Protein AF-A0A2J8V7M2-F1 (afdb_monomer_lite)

Sequence (145 aa):
MSSRKSKNNSLIHTECLSQVQRILRERFCHQSPHSNLFGVQVQYKHLSELLKRTALHGESNSVLIIGPRGSGKTMLINHALKELMEIEEVSENVLQVHLNGLLQINDKIALKEITRQLNLENVVGDKVFGSFAENLSFLLEALKK

Secondary structure (DSSP, 8-state):
--HHHHHHHHHHHHHHHHHHHHHHHHHHHS--TTS---S-HHHHHHHHHHHHHHHHH-----------TTSSHHHHHHHHHHHHHTSHHHHHH-------TTT--SHHHHHHHHHHHTT-HHHHTT---SSHHHHHHHHHHHT--

Organism: Pongo abelii (NCBI:txid9601)

pLDDT: mean 87.22, std 12.13, range [47.19, 97.94]

InterPro domains:
  IPR016527 Origin recognition complex subunit 4 [PTHR12087] (10-144)
  IPR027417 P-loop containing nucleoside triphosphate hydrolase [G3DSA:3.40.50.300] (18-145)
  IPR027417 P-loop containing nucleoside triphosphate hydrolase [SSF52540] (32-143)

Structure (mmCIF, N/CA/C/O backbone):
data_AF-A0A2J8V7M2-F1
#
_entry.id   AF-A0A2J8V7M2-F1
#
loop_
_atom_site.group_PDB
_atom_site.id
_atom_site.type_symbol
_atom_site.label_atom_id
_atom_site.label_alt_id
_atom_site.label_comp_id
_atom_site.label_asym_id
_atom_site.label_entity_id
_atom_site.label_seq_id
_atom_site.pdbx_PDB_ins_code
_atom_site.Cartn_x
_atom_site.Cartn_y
_atom_site.Cartn_z
_atom_site.occupancy
_atom_site.B_iso_or_equiv
_atom_site.auth_seq_id
_atom_site.auth_comp_id
_atom_site.auth_asym_id
_atom_site.auth_atom_id
_atom_site.pdbx_PDB_model_num
ATOM 1 N N . MET A 1 1 ? -46.948 -16.282 34.829 1.00 47.19 1 MET A N 1
ATOM 2 C CA . MET A 1 1 ? -46.579 -15.890 33.443 1.00 47.19 1 MET A CA 1
ATOM 3 C C . MET A 1 1 ? -45.350 -14.956 33.350 1.00 47.19 1 MET A C 1
ATOM 5 O O . MET A 1 1 ? -45.091 -14.419 32.281 1.00 47.19 1 MET A O 1
ATOM 9 N N . SER A 1 2 ? -44.541 -14.796 34.412 1.00 57.19 2 SER A N 1
ATOM 10 C CA . SER A 1 2 ? -43.421 -13.826 34.461 1.00 57.19 2 SER A CA 1
ATOM 11 C C . SER A 1 2 ? -42.070 -14.369 33.936 1.00 57.19 2 SER A C 1
ATOM 13 O O . SER A 1 2 ? -41.273 -13.641 33.350 1.00 57.19 2 SER A O 1
ATOM 15 N N . SER A 1 3 ? -41.831 -15.682 34.032 1.00 52.72 3 SER A N 1
ATOM 16 C CA . SER A 1 3 ? -40.534 -16.307 33.709 1.00 52.72 3 SER A CA 1
ATOM 17 C C . SER A 1 3 ? -40.178 -16.362 32.214 1.00 52.72 3 SER A C 1
ATOM 19 O O . SER A 1 3 ? -39.000 -16.452 31.873 1.00 52.72 3 SER A O 1
ATOM 21 N N . ARG A 1 4 ? -41.161 -16.269 31.303 1.00 52.41 4 ARG A N 1
ATOM 22 C CA . ARG A 1 4 ? -40.905 -16.244 29.846 1.00 52.41 4 ARG A CA 1
ATOM 23 C C . ARG A 1 4 ? -40.344 -14.903 29.355 1.00 52.41 4 ARG A C 1
ATOM 25 O O . ARG A 1 4 ? -39.507 -14.905 28.461 1.00 52.41 4 ARG A O 1
ATOM 32 N N . LYS A 1 5 ? -40.734 -13.771 29.961 1.00 52.12 5 LYS A N 1
ATOM 33 C CA . LYS A 1 5 ? -40.191 -12.442 29.604 1.00 52.12 5 LYS A CA 1
ATOM 34 C C . LYS A 1 5 ? -38.733 -12.270 30.049 1.00 52.12 5 LYS A C 1
ATOM 36 O O . LYS A 1 5 ? -37.938 -11.702 29.312 1.00 52.12 5 LYS A O 1
ATOM 41 N N . SER A 1 6 ? -38.369 -12.818 31.211 1.00 54.94 6 SER A N 1
ATOM 42 C CA . SER A 1 6 ? -36.989 -12.789 31.720 1.00 54.94 6 SER A CA 1
ATOM 43 C C . SER A 1 6 ? -36.013 -13.567 30.822 1.00 54.94 6 SER A C 1
ATOM 45 O O . SER A 1 6 ? -34.953 -13.040 30.496 1.00 54.94 6 SER A O 1
ATOM 47 N N . LYS A 1 7 ? -36.398 -14.762 30.341 1.00 57.28 7 LYS A N 1
ATOM 48 C CA . LYS A 1 7 ? -35.567 -15.558 29.416 1.00 57.28 7 LYS A CA 1
ATOM 49 C C . LYS A 1 7 ? -35.347 -14.877 28.059 1.00 57.28 7 LYS A C 1
ATOM 51 O O . LYS A 1 7 ? -34.231 -14.906 27.545 1.00 57.28 7 LYS A O 1
ATOM 56 N N . ASN A 1 8 ? -36.369 -14.223 27.502 1.00 59.34 8 ASN A N 1
ATOM 57 C CA . ASN A 1 8 ? -36.215 -13.476 26.248 1.00 59.34 8 ASN A CA 1
ATOM 58 C C . ASN A 1 8 ? -35.284 -12.265 26.402 1.00 59.34 8 ASN A C 1
ATOM 60 O O . ASN A 1 8 ? -34.436 -12.051 25.544 1.00 59.34 8 ASN A O 1
ATOM 64 N N . ASN A 1 9 ? -35.366 -11.522 27.511 1.00 61.06 9 ASN A N 1
ATOM 65 C CA . ASN A 1 9 ? -34.436 -10.416 27.759 1.00 61.06 9 ASN A CA 1
ATOM 66 C C . ASN A 1 9 ? -32.988 -10.892 27.941 1.00 61.06 9 ASN A C 1
ATOM 68 O O . ASN A 1 9 ? -32.074 -10.223 27.465 1.00 61.06 9 ASN A O 1
ATOM 72 N N . SER A 1 10 ? -32.759 -12.049 28.576 1.00 64.12 10 SER A N 1
ATOM 73 C CA . SER A 1 10 ? -31.404 -12.608 28.681 1.00 64.12 10 SER A CA 1
ATOM 74 C C . SER A 1 10 ? -30.828 -13.031 27.326 1.00 64.12 10 SER A C 1
ATOM 76 O O . SER A 1 10 ? -29.648 -12.803 27.089 1.00 64.12 10 SER A O 1
ATOM 78 N N . LEU A 1 11 ? -31.655 -13.578 26.425 1.00 67.44 11 LEU A N 1
ATOM 79 C CA . LEU A 1 11 ? -31.246 -13.969 25.068 1.00 67.44 11 LEU A CA 1
ATOM 80 C C . LEU A 1 11 ? -30.849 -12.749 24.216 1.00 67.44 11 LEU A C 1
ATOM 82 O O . LEU A 1 11 ? -29.784 -12.744 23.599 1.00 67.44 11 LEU A O 1
ATOM 86 N N . ILE A 1 12 ? -31.646 -11.678 24.264 1.00 70.50 12 ILE A N 1
ATOM 87 C CA . ILE A 1 12 ? -31.350 -10.414 23.564 1.00 70.50 12 ILE A CA 1
ATOM 88 C C . ILE A 1 12 ? -30.057 -9.780 24.106 1.00 70.50 12 ILE A C 1
ATOM 90 O O . ILE A 1 12 ? -29.228 -9.276 23.349 1.00 70.50 12 ILE A O 1
ATOM 94 N N . HIS A 1 13 ? -29.843 -9.842 25.423 1.00 75.19 13 HIS A N 1
ATOM 95 C CA . HIS A 1 13 ? -28.630 -9.318 26.049 1.00 75.19 13 HIS A CA 1
ATOM 96 C C . HIS A 1 13 ? -27.376 -10.109 25.641 1.00 75.19 13 HIS A C 1
ATOM 98 O O . HIS A 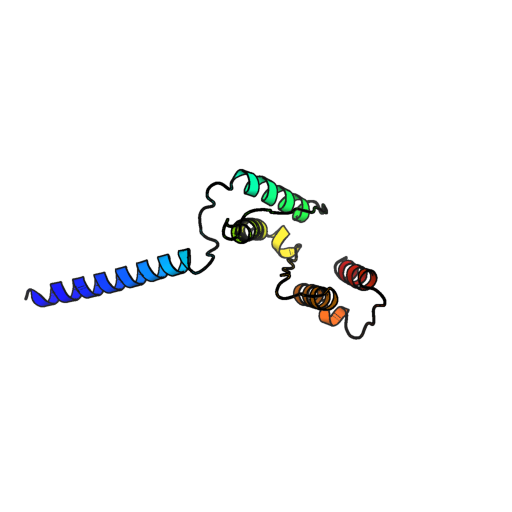1 13 ? -26.326 -9.515 25.397 1.00 75.19 13 HIS A O 1
ATOM 104 N N . THR A 1 14 ? -27.470 -11.439 25.525 1.00 78.06 14 THR A N 1
ATOM 105 C CA . THR A 1 14 ? -26.345 -12.267 25.061 1.00 78.06 14 THR A CA 1
ATOM 106 C C . THR A 1 14 ? -25.984 -12.001 23.601 1.00 78.06 14 THR A C 1
ATOM 108 O O . THR A 1 14 ? -24.800 -11.934 23.273 1.00 78.06 14 THR A O 1
ATOM 111 N N . GLU A 1 15 ? -26.977 -11.772 22.741 1.00 86.19 15 GLU A N 1
ATOM 112 C CA . GLU A 1 15 ? -26.752 -11.445 21.331 1.00 86.19 15 GLU A CA 1
ATOM 113 C C . GLU A 1 15 ? -26.090 -10.067 21.178 1.00 86.19 15 GLU A C 1
ATOM 115 O O . GLU A 1 15 ? -25.066 -9.941 20.505 1.00 86.19 15 GLU A O 1
ATOM 120 N N . CYS A 1 16 ? -26.575 -9.057 21.907 1.00 90.81 16 CYS A N 1
ATOM 121 C CA . CYS A 1 16 ? -25.965 -7.726 21.944 1.00 90.81 16 CYS A CA 1
ATOM 122 C C . CYS A 1 16 ? -24.498 -7.769 22.406 1.00 90.81 16 CYS A C 1
ATOM 124 O O . CYS A 1 16 ? -23.621 -7.197 21.757 1.00 90.81 16 CYS A O 1
ATOM 126 N N . LEU A 1 17 ? -24.201 -8.506 23.483 1.00 93.31 17 LEU A N 1
ATOM 127 C CA . LEU A 1 17 ? -22.828 -8.683 23.962 1.00 93.31 17 LEU A CA 1
ATOM 128 C C . LEU A 1 17 ? -21.936 -9.345 22.910 1.00 93.31 17 LEU A C 1
ATOM 130 O O . LEU A 1 17 ? -20.812 -8.890 22.694 1.00 93.31 17 LEU A O 1
ATOM 134 N N . SER A 1 18 ? -22.430 -10.389 22.239 1.00 93.31 18 SER A N 1
ATOM 135 C CA . SER A 1 18 ? -21.676 -11.067 21.182 1.00 93.31 18 SER A CA 1
ATOM 136 C C . SER A 1 18 ? -21.368 -10.126 20.011 1.00 93.31 18 SER A C 1
ATOM 138 O O . SER A 1 18 ? -20.240 -10.096 19.515 1.00 93.31 18 SER A O 1
ATOM 140 N N . GLN A 1 19 ? -22.324 -9.270 19.644 1.00 93.81 19 GLN A N 1
ATOM 141 C CA . GLN A 1 19 ? -22.174 -8.294 18.573 1.00 93.81 19 GLN A CA 1
ATOM 142 C C . GLN A 1 19 ? -21.187 -7.177 18.947 1.00 93.81 19 GLN A C 1
ATOM 144 O O . GLN A 1 19 ? -20.331 -6.817 18.138 1.00 93.81 19 GLN A O 1
ATOM 149 N N . VAL A 1 20 ? -21.233 -6.669 20.182 1.00 94.19 20 VAL A N 1
ATOM 150 C CA . VAL A 1 20 ? -20.248 -5.695 20.686 1.00 94.19 20 VAL A CA 1
ATOM 151 C C . VAL A 1 20 ? -18.849 -6.307 20.712 1.00 94.19 20 VAL A C 1
ATOM 153 O O . VAL A 1 20 ? -17.897 -5.691 20.233 1.00 94.19 20 VAL A O 1
ATOM 156 N N . GLN A 1 21 ? -18.711 -7.533 21.223 1.00 93.19 21 GLN A N 1
ATOM 157 C CA . GLN A 1 21 ? -17.429 -8.235 21.244 1.00 93.19 21 GLN A CA 1
ATOM 158 C C . GLN A 1 21 ? -16.868 -8.428 19.837 1.00 93.19 21 GLN A C 1
ATOM 160 O O . GLN A 1 21 ? -15.671 -8.228 19.640 1.00 93.19 21 GLN A O 1
ATOM 165 N N . ARG A 1 22 ? -17.715 -8.770 18.860 1.00 91.94 22 ARG A N 1
ATOM 166 C CA . ARG A 1 22 ? -17.314 -8.886 17.456 1.00 91.94 22 ARG A CA 1
ATOM 167 C C . ARG A 1 22 ? -16.750 -7.567 16.932 1.00 91.94 22 ARG A C 1
ATOM 169 O O . ARG A 1 22 ? -15.605 -7.544 16.493 1.00 91.94 22 ARG A O 1
ATOM 176 N N . ILE A 1 23 ? -17.493 -6.466 17.072 1.00 90.50 23 ILE A N 1
ATOM 177 C CA . ILE A 1 23 ? -17.070 -5.136 16.598 1.00 90.50 23 ILE A CA 1
ATOM 178 C C . ILE A 1 23 ? -15.755 -4.699 17.261 1.00 90.50 23 ILE A C 1
ATOM 180 O O . ILE A 1 23 ? -14.855 -4.189 16.596 1.00 90.50 23 ILE A O 1
ATOM 184 N N . LEU A 1 24 ? -15.616 -4.896 18.575 1.00 90.38 24 LEU A N 1
ATOM 185 C CA . LEU A 1 24 ? -14.405 -4.501 19.299 1.00 90.38 24 LEU A CA 1
ATOM 186 C C . LEU A 1 24 ? -13.196 -5.366 18.923 1.00 90.38 24 LEU A C 1
ATOM 188 O O . LEU A 1 24 ? -12.099 -4.835 18.773 1.00 90.38 24 LEU A O 1
ATOM 192 N N . ARG A 1 25 ? -13.374 -6.677 18.718 1.00 91.06 25 ARG A N 1
ATOM 193 C CA . ARG A 1 25 ? -12.301 -7.569 18.241 1.00 91.06 25 ARG A CA 1
ATOM 194 C C . ARG A 1 25 ? -11.891 -7.247 16.807 1.00 91.06 25 ARG A C 1
ATOM 196 O O . ARG A 1 25 ? -10.703 -7.269 16.494 1.00 91.06 25 ARG A O 1
ATOM 203 N N . GLU A 1 26 ? -12.845 -6.913 15.946 1.00 88.44 26 GLU A N 1
ATOM 204 C CA . GLU A 1 26 ? -12.561 -6.420 14.596 1.00 88.44 26 GLU A CA 1
ATOM 205 C C . GLU A 1 26 ? -11.770 -5.108 14.646 1.00 88.44 26 GLU A C 1
ATOM 207 O O . GLU A 1 26 ? -10.800 -4.963 13.915 1.00 88.44 26 GLU A O 1
ATOM 212 N N . ARG A 1 27 ? -12.102 -4.186 15.556 1.00 86.81 27 ARG A N 1
ATOM 213 C CA . ARG A 1 27 ? -11.398 -2.900 15.682 1.00 86.81 27 ARG A CA 1
ATOM 214 C C . ARG A 1 27 ? -10.007 -3.009 16.316 1.00 86.81 27 ARG A C 1
ATOM 216 O O . ARG A 1 27 ? -9.109 -2.270 15.929 1.00 86.81 27 ARG A O 1
ATOM 223 N N . PHE A 1 28 ? -9.841 -3.853 17.33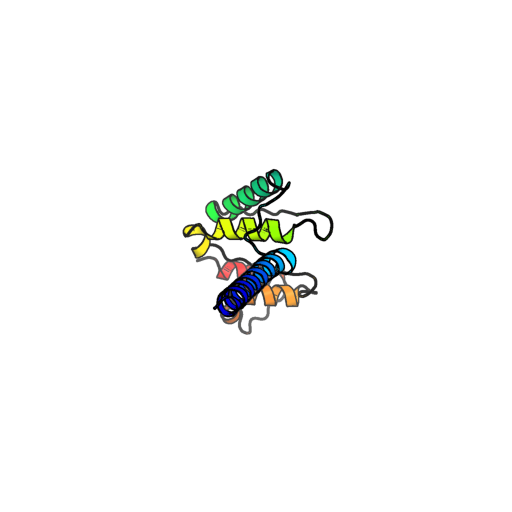5 1.00 86.31 28 PHE A N 1
ATOM 224 C CA . PHE A 1 28 ? -8.601 -3.919 18.119 1.00 86.31 28 PHE A CA 1
ATOM 225 C C . PHE A 1 28 ? -7.613 -4.966 17.613 1.00 86.31 28 PHE A C 1
ATOM 227 O O . PHE A 1 28 ? -6.407 -4.739 17.670 1.00 86.31 28 PHE A O 1
ATOM 234 N N . CYS A 1 29 ? -8.103 -6.121 17.158 1.00 86.06 29 CYS A N 1
ATOM 235 C CA . CYS A 1 29 ? -7.241 -7.232 16.751 1.00 86.06 29 CYS A CA 1
ATOM 236 C C . CYS A 1 29 ? -6.956 -7.216 15.251 1.00 86.06 29 CYS A C 1
ATOM 238 O O . CYS A 1 29 ? -5.879 -7.632 14.830 1.00 86.06 29 CYS A O 1
ATOM 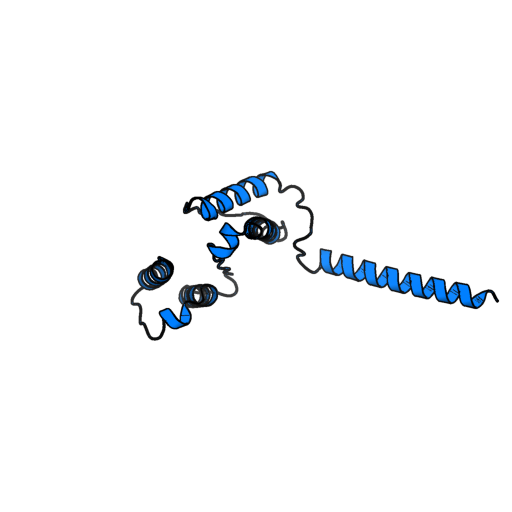240 N N . HIS A 1 30 ? -7.905 -6.731 14.452 1.00 76.31 30 HIS A N 1
ATOM 241 C CA . HIS A 1 30 ? -7.717 -6.576 13.019 1.00 76.31 30 HIS A CA 1
ATOM 242 C C . HIS A 1 30 ? -7.401 -5.107 12.754 1.00 76.31 30 HIS A C 1
ATOM 244 O O . HIS A 1 30 ? -7.984 -4.211 13.359 1.00 76.31 30 HIS A O 1
ATOM 250 N N . GLN A 1 31 ? -6.437 -4.840 11.875 1.00 69.94 31 GLN A N 1
ATOM 251 C CA . GLN A 1 31 ? -6.118 -3.479 11.446 1.00 69.94 31 GLN A CA 1
ATOM 252 C C . GLN A 1 31 ? -7.247 -2.986 10.532 1.00 69.94 31 GLN A C 1
ATOM 254 O O . GLN A 1 31 ? -7.101 -2.947 9.314 1.00 69.94 31 GLN A O 1
ATOM 259 N N . SER A 1 32 ? -8.417 -2.701 11.112 1.00 67.12 32 SER A N 1
ATOM 260 C CA . SER A 1 32 ? -9.607 -2.349 10.351 1.00 67.12 32 SER A CA 1
ATOM 261 C C . SER A 1 32 ? -9.381 -0.999 9.659 1.00 67.12 32 SER A C 1
ATOM 263 O O . SER A 1 32 ? -9.104 -0.016 10.352 1.00 67.12 32 SER A O 1
ATOM 265 N N . PRO A 1 33 ? -9.546 -0.899 8.331 1.00 60.19 33 PRO A N 1
ATOM 266 C CA . PRO A 1 33 ? -9.319 0.347 7.597 1.00 60.19 33 PRO A CA 1
ATOM 267 C C . PRO A 1 33 ? -10.361 1.437 7.903 1.00 60.19 33 PRO A C 1
ATOM 269 O O . PRO A 1 33 ? -10.209 2.567 7.462 1.00 60.19 33 PRO A O 1
ATOM 272 N N . HIS A 1 34 ? -11.413 1.114 8.663 1.00 61.97 34 HIS A N 1
ATOM 273 C CA . HIS A 1 34 ? -12.514 2.017 9.013 1.00 61.97 34 HIS A CA 1
ATOM 274 C C . HIS A 1 34 ? -12.289 2.817 10.307 1.00 61.97 34 HIS A C 1
ATOM 276 O O . HIS A 1 34 ? -13.233 3.397 10.842 1.00 61.97 34 HIS A O 1
ATOM 282 N N . SER A 1 35 ? -11.077 2.824 10.868 1.00 67.75 35 SER A N 1
ATOM 283 C CA . SER A 1 35 ? -10.800 3.614 12.070 1.00 67.75 35 SER A CA 1
ATOM 284 C C . SER A 1 35 ? -10.461 5.061 11.720 1.00 67.75 35 SER A C 1
ATOM 286 O O . SER A 1 35 ? -9.640 5.308 10.841 1.00 67.75 35 SER A O 1
ATOM 288 N N . ASN A 1 36 ? -11.022 6.004 12.475 1.00 80.69 36 ASN A N 1
ATOM 289 C CA . ASN A 1 36 ? -10.630 7.409 12.418 1.00 80.69 36 ASN A CA 1
ATOM 290 C C . ASN A 1 36 ? -9.111 7.565 12.606 1.00 80.69 36 ASN A C 1
ATOM 292 O O . ASN A 1 36 ? -8.513 6.947 13.490 1.00 80.69 36 ASN A O 1
ATOM 296 N N . LEU A 1 37 ? -8.501 8.423 11.792 1.00 86.75 37 LEU A N 1
ATOM 297 C CA . LEU A 1 37 ? -7.103 8.814 11.932 1.00 86.75 37 LEU A CA 1
ATOM 298 C C . LEU A 1 37 ? -6.965 9.826 13.076 1.00 86.75 37 LEU A C 1
ATOM 300 O O . LEU A 1 37 ? -7.474 10.943 12.999 1.00 86.75 37 LEU A O 1
ATOM 304 N N . PHE A 1 38 ? -6.257 9.469 14.143 1.00 88.75 38 PHE A N 1
ATOM 305 C CA . PHE A 1 38 ? -6.041 10.366 15.281 1.00 88.75 38 PHE A CA 1
ATOM 306 C C . PHE A 1 38 ? -4.619 10.925 15.260 1.00 88.75 38 PHE A C 1
ATOM 308 O O . PHE A 1 38 ? -3.654 10.171 15.193 1.00 88.75 38 PHE A O 1
ATOM 315 N N . GLY A 1 39 ? -4.482 12.254 15.308 1.00 91.25 39 GLY A N 1
ATOM 316 C CA . GLY A 1 39 ? -3.180 12.923 15.443 1.00 91.25 39 GLY A CA 1
ATOM 317 C C . GLY A 1 39 ? -2.249 12.854 14.222 1.00 91.25 39 GLY A C 1
ATOM 318 O O . GLY A 1 39 ? -1.124 13.332 14.311 1.00 91.25 39 GLY A O 1
ATOM 319 N N . VAL A 1 40 ? -2.701 12.298 13.090 1.00 94.56 40 VA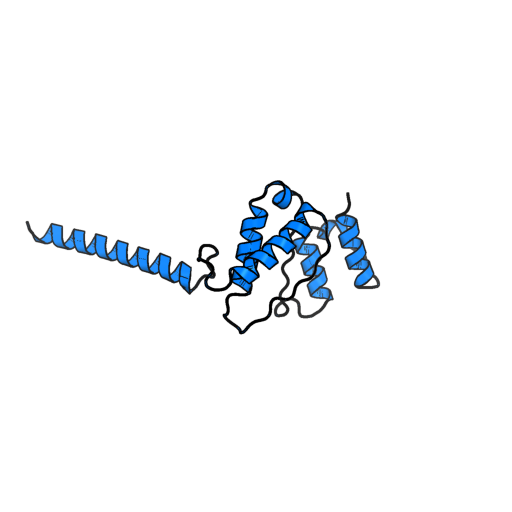L A N 1
ATOM 320 C CA . VAL A 1 40 ? -1.885 12.111 11.868 1.00 94.56 40 VAL A CA 1
ATOM 321 C C . VAL A 1 40 ? -2.416 12.871 10.645 1.00 94.56 40 VAL A C 1
ATOM 323 O O . VAL A 1 40 ? -2.108 12.536 9.505 1.00 94.56 40 VAL A O 1
ATOM 326 N N . GLN A 1 41 ? -3.239 13.897 10.870 1.00 94.88 41 GLN A N 1
ATOM 327 C CA . GLN A 1 41 ? -3.965 14.614 9.812 1.00 94.88 41 GLN A CA 1
ATOM 328 C C . GLN A 1 41 ? -3.035 15.345 8.830 1.00 94.88 41 GLN A C 1
ATOM 330 O O . GLN A 1 41 ? -3.250 15.316 7.621 1.00 94.88 41 GLN A O 1
ATOM 335 N N . VAL A 1 42 ? -1.962 15.960 9.333 1.00 96.69 42 VAL A N 1
ATOM 336 C CA . VAL A 1 42 ? -0.980 16.667 8.492 1.00 96.69 42 VAL A CA 1
ATOM 337 C C . VAL A 1 42 ? -0.198 15.676 7.625 1.00 96.69 42 VAL A C 1
ATOM 339 O O . VAL A 1 42 ? -0.046 15.876 6.424 1.00 96.69 42 VAL A O 1
ATOM 342 N N . GLN A 1 43 ? 0.248 14.569 8.220 1.00 96.81 43 GLN A N 1
ATOM 343 C CA . GLN A 1 43 ? 0.985 13.505 7.539 1.00 96.81 43 GLN A CA 1
ATOM 344 C C . GLN A 1 43 ? 0.113 12.834 6.477 1.00 96.81 43 GLN A C 1
ATOM 346 O O . GLN A 1 43 ? 0.590 12.554 5.380 1.00 96.81 43 GLN A O 1
ATOM 351 N N . TYR A 1 44 ? -1.170 12.627 6.787 1.00 96.44 44 TYR A N 1
ATOM 352 C CA . TYR A 1 44 ? -2.159 12.127 5.844 1.00 96.44 44 TYR A CA 1
ATOM 353 C C . TYR A 1 44 ? -2.306 13.043 4.633 1.00 96.44 44 TYR A C 1
ATOM 355 O O . TYR A 1 44 ? -2.244 12.579 3.496 1.00 96.44 44 TYR A O 1
ATOM 363 N N . LYS A 1 45 ? -2.448 14.352 4.867 1.00 97.00 45 LYS A N 1
ATOM 364 C CA . LYS A 1 45 ? -2.566 15.336 3.791 1.00 97.00 45 LYS A CA 1
ATOM 365 C C . LYS A 1 45 ? -1.346 15.308 2.867 1.00 97.00 45 LYS A C 1
ATOM 367 O O . LYS A 1 45 ? -1.513 15.208 1.660 1.00 97.00 45 LYS A O 1
ATOM 372 N N . HIS A 1 46 ? -0.133 15.310 3.422 1.00 97.50 46 HIS A N 1
ATOM 373 C CA . HIS A 1 46 ? 1.089 15.247 2.612 1.00 97.50 46 HIS A CA 1
ATOM 374 C C . HIS A 1 46 ? 1.204 13.936 1.819 1.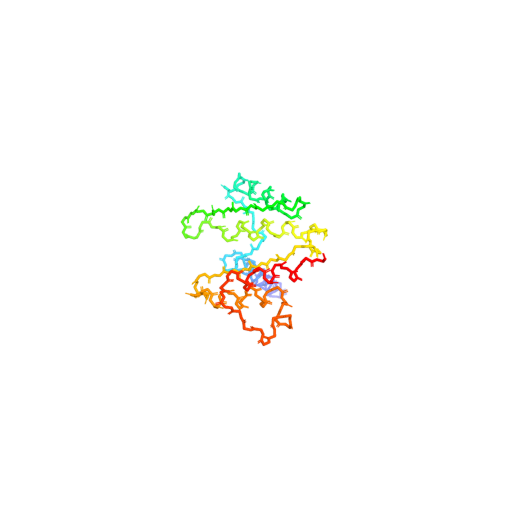00 97.50 46 HIS A C 1
ATOM 376 O O . HIS A 1 46 ? 1.558 13.952 0.643 1.00 97.50 46 HIS A O 1
ATOM 382 N N . LEU A 1 47 ? 0.894 12.796 2.449 1.00 97.88 47 LEU A N 1
ATOM 383 C CA . LEU A 1 47 ? 0.966 11.489 1.796 1.00 97.88 47 LEU A CA 1
ATOM 384 C C . LEU A 1 47 ? -0.068 11.358 0.671 1.00 97.88 47 LEU A C 1
ATOM 386 O O . LEU A 1 47 ? 0.270 10.919 -0.424 1.00 97.88 47 LEU A O 1
ATOM 390 N N . SER A 1 48 ? -1.315 11.748 0.933 1.00 96.88 48 SER A N 1
ATOM 391 C CA . SER A 1 48 ? -2.399 11.689 -0.054 1.00 96.88 48 SER A CA 1
ATOM 392 C C . SER A 1 48 ? -2.145 12.615 -1.243 1.00 96.88 48 SER A C 1
ATOM 394 O O . SER A 1 48 ? -2.382 12.212 -2.378 1.00 96.88 48 SER A O 1
ATOM 396 N N . GLU A 1 49 ? -1.607 13.815 -1.018 1.00 97.44 49 GLU A N 1
ATOM 397 C CA . GLU A 1 49 ? -1.226 14.738 -2.090 1.00 97.44 49 GLU A CA 1
ATOM 398 C C . GLU A 1 49 ? -0.130 14.148 -2.989 1.00 97.44 49 GLU A C 1
ATOM 400 O O . GLU A 1 49 ? -0.270 14.140 -4.212 1.00 97.44 49 GLU A O 1
ATOM 405 N N . LEU A 1 50 ? 0.925 13.581 -2.396 1.00 97.88 50 LEU A N 1
ATOM 406 C CA . LEU A 1 50 ? 2.014 12.939 -3.138 1.00 97.88 50 LEU A CA 1
ATOM 407 C C . LEU A 1 50 ? 1.513 11.747 -3.967 1.00 97.88 50 LEU A C 1
ATOM 409 O O . LEU A 1 50 ? 1.880 11.600 -5.136 1.00 97.88 50 LEU A O 1
ATOM 413 N N . LEU A 1 51 ? 0.644 10.916 -3.385 1.00 97.38 51 LEU A N 1
ATOM 414 C CA . LEU A 1 51 ? 0.033 9.787 -4.085 1.00 97.38 51 LEU A CA 1
ATOM 415 C C . LEU A 1 51 ? -0.856 10.249 -5.249 1.00 97.38 51 LEU A C 1
ATOM 417 O O . LEU A 1 51 ? -0.752 9.695 -6.340 1.00 97.38 51 LEU A O 1
ATOM 421 N N . LYS A 1 52 ? -1.669 11.299 -5.061 1.00 96.56 52 LYS A N 1
ATOM 422 C CA . LYS A 1 52 ? -2.509 11.883 -6.124 1.00 96.56 52 LYS A CA 1
ATOM 423 C C . LYS A 1 52 ? -1.667 12.455 -7.265 1.00 96.56 52 LYS A C 1
ATOM 425 O O . LYS A 1 52 ? -1.985 12.226 -8.428 1.00 96.56 52 LYS A O 1
ATOM 430 N N . ARG A 1 53 ? -0.568 13.151 -6.962 1.00 96.94 53 ARG A N 1
ATOM 431 C CA . ARG A 1 53 ? 0.369 13.651 -7.984 1.00 96.94 53 ARG A CA 1
ATOM 432 C C . ARG A 1 53 ? 1.004 12.515 -8.785 1.00 96.94 53 ARG A C 1
ATOM 434 O O . ARG A 1 53 ? 1.055 12.582 -10.007 1.00 96.94 53 ARG A O 1
ATOM 441 N N . THR A 1 54 ? 1.399 11.443 -8.107 1.00 96.19 54 THR A N 1
ATOM 442 C CA . THR A 1 54 ? 1.979 10.253 -8.748 1.00 96.19 54 THR A CA 1
ATOM 443 C C . THR A 1 54 ? 0.968 9.557 -9.664 1.00 96.19 54 THR A C 1
ATOM 445 O O . THR A 1 54 ? 1.265 9.292 -10.823 1.00 96.19 54 THR A O 1
ATOM 448 N N . ALA A 1 55 ? -0.246 9.315 -9.165 1.00 95.50 55 ALA A N 1
ATOM 449 C CA . ALA A 1 55 ? -1.283 8.589 -9.891 1.00 95.50 55 ALA A CA 1
ATOM 450 C C . ALA A 1 55 ? -1.888 9.381 -11.062 1.00 95.50 55 ALA A C 1
ATOM 452 O O . ALA A 1 55 ? -2.108 8.815 -12.125 1.00 95.50 55 ALA A O 1
ATOM 453 N N . LEU A 1 56 ? -2.159 10.678 -10.873 1.00 94.69 56 LEU A N 1
ATOM 454 C CA . LEU A 1 56 ? -2.907 11.489 -11.844 1.00 94.69 56 LEU A CA 1
ATOM 455 C C . LEU A 1 56 ? -2.006 12.299 -12.784 1.00 94.69 56 LEU A C 1
ATOM 457 O O . LEU A 1 56 ? -2.396 12.578 -13.911 1.00 94.69 56 LEU A O 1
ATOM 461 N N . HIS A 1 57 ? -0.812 12.696 -12.333 1.00 95.00 57 HIS A N 1
ATOM 462 C CA . HIS A 1 57 ? 0.087 13.565 -13.107 1.00 95.00 57 HIS A CA 1
ATOM 463 C C . HIS A 1 57 ? 1.325 12.823 -13.630 1.00 95.00 57 HIS A C 1
ATOM 465 O O . HIS A 1 57 ? 2.149 13.424 -14.317 1.00 95.00 57 HIS A O 1
ATOM 471 N N . GLY A 1 58 ? 1.481 11.534 -13.305 1.00 92.50 58 GLY A N 1
ATOM 472 C CA . GLY A 1 58 ? 2.623 10.726 -13.741 1.00 92.50 58 GLY A CA 1
ATOM 473 C C . GLY A 1 58 ? 3.957 11.156 -13.126 1.00 92.50 58 GLY A C 1
ATOM 474 O O . GLY A 1 58 ? 5.019 10.874 -13.681 1.00 92.50 58 GLY A O 1
ATOM 475 N N . GLU A 1 59 ? 3.930 11.864 -11.996 1.00 95.81 59 GLU A N 1
ATOM 476 C CA . GLU A 1 59 ? 5.151 12.240 -11.291 1.00 95.81 59 GLU A CA 1
ATOM 477 C C . GLU A 1 59 ? 5.782 11.038 -10.580 1.00 95.81 59 GLU A C 1
ATOM 479 O O . GLU A 1 59 ? 5.093 10.235 -9.961 1.00 95.81 59 GLU A O 1
ATOM 484 N N . SER A 1 60 ? 7.111 10.952 -10.582 1.00 94.94 60 SER A N 1
ATOM 485 C CA . SER A 1 60 ? 7.838 9.921 -9.838 1.00 94.94 60 SER A CA 1
ATOM 486 C C . SER A 1 60 ? 8.337 10.478 -8.507 1.00 94.94 60 SER A C 1
ATOM 488 O O . SER A 1 60 ? 9.352 11.172 -8.462 1.00 94.94 60 SER A O 1
ATOM 490 N N . ASN A 1 61 ? 7.648 10.142 -7.416 1.00 96.31 61 ASN A N 1
ATOM 491 C CA . ASN A 1 61 ? 7.978 10.602 -6.068 1.00 96.31 61 ASN A CA 1
ATOM 492 C C . ASN A 1 61 ? 8.413 9.446 -5.155 1.00 96.31 61 ASN A C 1
ATOM 494 O O . ASN A 1 61 ? 7.945 8.316 -5.283 1.00 96.31 61 ASN A O 1
ATOM 498 N N . SER A 1 62 ? 9.278 9.742 -4.184 1.00 96.25 62 SER A N 1
ATOM 499 C CA . SER A 1 62 ? 9.644 8.822 -3.104 1.00 96.25 62 SER A CA 1
ATOM 500 C C . SER A 1 62 ? 9.353 9.457 -1.744 1.00 96.25 62 SER A C 1
ATOM 502 O O . SER A 1 62 ? 9.464 10.669 -1.562 1.00 96.25 62 SER A O 1
ATOM 504 N N . VAL A 1 63 ? 8.934 8.640 -0.777 1.00 97.31 63 VAL A N 1
ATOM 505 C CA . VAL A 1 63 ? 8.592 9.096 0.575 1.00 97.31 63 VAL A CA 1
ATOM 506 C C . VAL A 1 63 ? 8.968 8.038 1.604 1.00 97.31 63 VAL A C 1
ATOM 508 O O . VAL A 1 63 ? 8.830 6.841 1.358 1.00 97.31 63 VAL A O 1
ATOM 511 N N . LEU A 1 64 ? 9.427 8.480 2.775 1.00 97.94 64 LEU A N 1
ATOM 512 C CA . LEU A 1 64 ? 9.781 7.612 3.895 1.00 97.94 64 LEU A CA 1
ATOM 513 C C . LEU A 1 64 ? 8.946 7.976 5.130 1.00 97.94 64 LEU A C 1
ATOM 515 O O . LEU A 1 64 ? 9.023 9.094 5.634 1.00 97.94 64 LEU A O 1
ATOM 519 N N . ILE A 1 65 ? 8.158 7.022 5.636 1.00 97.25 65 ILE A N 1
ATOM 520 C CA . ILE A 1 65 ? 7.319 7.202 6.831 1.00 97.25 65 ILE A CA 1
ATOM 521 C C . ILE A 1 65 ? 8.040 6.615 8.049 1.00 97.25 65 ILE A C 1
ATOM 523 O O . ILE A 1 65 ? 8.166 5.397 8.184 1.00 97.25 65 ILE A O 1
ATOM 527 N N . ILE A 1 66 ? 8.477 7.478 8.968 1.00 97.19 66 ILE A N 1
ATOM 528 C CA . ILE A 1 66 ? 9.267 7.097 10.148 1.00 97.19 66 ILE A CA 1
ATOM 529 C C . ILE A 1 66 ? 8.443 7.292 11.426 1.00 97.19 66 ILE A C 1
ATOM 531 O O . ILE A 1 66 ? 7.722 8.272 11.580 1.00 97.19 66 ILE A O 1
ATOM 535 N N . GLY A 1 67 ? 8.553 6.348 12.362 1.00 96.38 67 GLY A N 1
ATOM 536 C CA . GLY A 1 67 ? 7.905 6.423 13.671 1.00 96.38 67 GLY A CA 1
ATOM 537 C C . GLY A 1 67 ? 8.034 5.118 14.463 1.00 96.38 67 GLY A C 1
ATOM 538 O O . GLY A 1 67 ? 8.391 4.085 13.884 1.00 96.38 67 GLY A O 1
ATOM 539 N N . PRO A 1 68 ? 7.717 5.112 15.768 1.00 97.81 68 PRO A N 1
ATOM 540 C CA . PRO A 1 68 ? 7.851 3.930 16.621 1.00 97.81 68 PRO A CA 1
ATOM 541 C C . PRO A 1 68 ? 6.931 2.775 16.187 1.00 97.81 68 PRO A C 1
ATOM 543 O O . PRO A 1 68 ? 5.926 2.967 15.494 1.00 97.81 68 PRO A O 1
ATOM 546 N N . ARG A 1 69 ? 7.267 1.531 16.553 1.00 95.31 69 ARG A N 1
ATOM 547 C CA . ARG A 1 69 ? 6.410 0.364 16.262 1.00 95.31 69 ARG A CA 1
ATOM 548 C C . ARG A 1 69 ? 5.045 0.550 16.938 1.00 95.31 69 ARG A C 1
ATOM 550 O O . ARG A 1 69 ? 4.980 0.961 18.086 1.00 95.31 69 ARG A O 1
ATOM 557 N N . GLY A 1 70 ? 3.964 0.263 16.211 1.00 90.81 70 GLY A N 1
ATOM 558 C CA . GLY A 1 70 ? 2.594 0.439 16.711 1.00 90.81 70 GLY A CA 1
ATOM 559 C C . GLY A 1 70 ? 1.994 1.837 16.516 1.00 90.81 70 GLY A C 1
ATOM 560 O O . GLY A 1 70 ? 0.815 2.013 16.783 1.00 90.81 70 GLY A O 1
ATOM 561 N N . SER A 1 71 ? 2.732 2.812 15.972 1.00 91.81 71 SER A N 1
ATOM 562 C CA . SER A 1 71 ? 2.235 4.187 15.768 1.00 91.81 71 SER A CA 1
ATOM 563 C C . SER A 1 71 ? 1.245 4.376 14.604 1.00 91.81 71 SER A C 1
ATOM 565 O O . SER A 1 71 ? 0.999 5.504 14.195 1.00 91.81 71 SER A O 1
ATOM 567 N N . GLY A 1 72 ? 0.740 3.297 13.998 1.00 90.88 72 GLY A N 1
ATOM 568 C CA . GLY A 1 72 ? -0.223 3.386 12.893 1.00 90.88 72 GLY A CA 1
ATOM 569 C C . GLY A 1 72 ? 0.360 3.683 11.503 1.00 90.88 72 GLY A C 1
ATOM 570 O O . GLY A 1 72 ? -0.404 4.005 10.604 1.00 90.88 72 GLY A O 1
ATOM 571 N N . LYS A 1 73 ? 1.675 3.533 11.275 1.00 94.75 73 LYS A N 1
ATOM 572 C CA . LYS A 1 73 ? 2.304 3.783 9.952 1.00 94.75 73 LYS A CA 1
ATOM 573 C C . LYS A 1 73 ? 1.630 3.024 8.802 1.00 94.75 73 LYS A C 1
ATOM 575 O O . LYS A 1 73 ? 1.240 3.630 7.814 1.00 94.75 73 LYS A O 1
ATOM 580 N N . THR A 1 74 ? 1.466 1.709 8.956 1.00 93.56 74 THR A N 1
ATOM 581 C CA . THR A 1 74 ? 0.804 0.848 7.961 1.00 93.56 74 THR A CA 1
ATOM 582 C C . THR A 1 74 ? -0.673 1.210 7.794 1.00 93.56 74 THR A C 1
ATOM 584 O O . THR A 1 74 ? -1.206 1.161 6.696 1.00 93.56 74 THR A O 1
ATOM 587 N N . MET A 1 75 ? -1.334 1.635 8.872 1.00 92.31 75 MET A N 1
ATOM 588 C CA . MET A 1 75 ? -2.728 2.066 8.811 1.00 92.31 75 MET A CA 1
ATOM 589 C C . MET A 1 75 ? -2.870 3.377 8.016 1.00 92.31 75 MET A C 1
ATOM 591 O O . MET A 1 75 ? -3.753 3.467 7.169 1.00 92.31 75 MET A O 1
ATOM 595 N N . LEU A 1 76 ? -1.961 4.343 8.209 1.00 94.06 76 LEU A N 1
ATOM 596 C CA . LEU A 1 76 ? -1.942 5.614 7.478 1.00 94.06 76 LEU A CA 1
ATOM 597 C C . LEU A 1 76 ? -1.834 5.403 5.960 1.00 94.06 76 LEU A C 1
ATOM 599 O O . LEU A 1 76 ? -2.622 5.975 5.210 1.00 94.06 76 LEU A O 1
ATOM 603 N N . ILE A 1 77 ? -0.886 4.568 5.515 1.00 94.94 77 ILE A N 1
ATOM 604 C CA . ILE A 1 77 ? -0.713 4.262 4.086 1.00 94.94 77 ILE A CA 1
ATOM 605 C C . ILE A 1 77 ? -1.909 3.487 3.529 1.00 94.94 77 ILE A C 1
ATOM 607 O O . ILE A 1 77 ? -2.413 3.848 2.471 1.00 94.94 77 ILE A O 1
ATOM 611 N N . ASN A 1 78 ? -2.428 2.493 4.258 1.00 93.56 78 ASN A N 1
ATOM 612 C CA . ASN A 1 78 ? -3.588 1.718 3.814 1.00 93.56 78 ASN A CA 1
ATOM 613 C C . ASN A 1 78 ? -4.839 2.591 3.672 1.00 93.56 78 ASN A C 1
ATOM 615 O O . ASN A 1 78 ? -5.601 2.413 2.728 1.00 93.56 78 ASN A O 1
ATOM 619 N N . HIS A 1 79 ? -5.046 3.544 4.585 1.00 93.56 79 HIS A N 1
ATOM 620 C CA . HIS A 1 79 ? -6.149 4.496 4.487 1.00 93.56 79 HIS A CA 1
ATOM 621 C C . HIS A 1 79 ? -5.987 5.414 3.269 1.00 93.56 79 HIS A C 1
ATOM 623 O O . HIS A 1 79 ? -6.936 5.585 2.510 1.00 93.56 79 HIS A O 1
ATOM 629 N N . ALA A 1 80 ? -4.789 5.970 3.053 1.00 94.75 80 ALA A N 1
ATOM 630 C CA . ALA A 1 80 ? -4.525 6.861 1.922 1.00 94.75 80 ALA A CA 1
ATOM 631 C C . ALA A 1 80 ? -4.677 6.147 0.569 1.00 94.75 80 ALA A C 1
ATOM 633 O O . ALA A 1 80 ? -5.275 6.698 -0.349 1.00 94.75 80 ALA A O 1
ATOM 634 N N . LEU A 1 81 ? -4.182 4.910 0.457 1.00 95.25 81 LEU A N 1
ATOM 635 C CA . LEU A 1 81 ? -4.346 4.086 -0.742 1.00 95.25 81 LEU A CA 1
ATOM 636 C C . LEU A 1 81 ? -5.805 3.703 -0.973 1.00 95.25 81 LEU A C 1
ATOM 638 O O . LEU A 1 81 ? -6.252 3.713 -2.113 1.00 95.25 81 LEU A O 1
ATOM 642 N N . LYS A 1 82 ? -6.554 3.386 0.090 1.00 93.44 82 LYS A N 1
ATOM 643 C CA . LYS A 1 82 ? -7.979 3.081 -0.029 1.00 93.44 82 LYS A CA 1
ATOM 644 C C . LYS A 1 82 ? -8.755 4.269 -0.600 1.00 93.44 82 LYS A C 1
ATOM 646 O O . LYS A 1 82 ? -9.462 4.069 -1.575 1.00 93.44 82 LYS A O 1
ATOM 651 N N . GLU A 1 83 ? -8.575 5.475 -0.051 1.00 93.44 83 GLU A N 1
ATOM 652 C CA . GLU A 1 83 ? -9.212 6.689 -0.595 1.00 93.44 83 GLU A CA 1
ATOM 653 C C . GLU A 1 83 ? -8.784 6.933 -2.050 1.00 93.44 83 GLU A C 1
ATOM 655 O O . GLU A 1 83 ? -9.606 7.268 -2.895 1.00 93.44 83 GLU A O 1
ATOM 660 N N . LEU A 1 84 ? -7.501 6.743 -2.373 1.00 95.56 84 LEU A N 1
ATOM 661 C CA . LEU A 1 84 ? -6.998 6.974 -3.727 1.00 95.56 84 LEU A CA 1
ATOM 662 C C . LEU A 1 84 ? -7.625 6.021 -4.759 1.00 95.56 84 LEU A C 1
ATOM 664 O O . LEU A 1 84 ? -7.946 6.449 -5.863 1.00 95.56 84 LEU A O 1
ATOM 668 N N . MET A 1 85 ? -7.809 4.748 -4.401 1.00 95.12 85 MET A N 1
ATOM 669 C CA . MET A 1 85 ? -8.383 3.727 -5.287 1.00 95.12 85 MET A CA 1
ATOM 670 C C . MET A 1 85 ? -9.899 3.848 -5.469 1.00 95.12 85 MET A C 1
ATOM 672 O O . MET A 1 85 ? -10.451 3.158 -6.319 1.00 95.12 85 MET A O 1
ATOM 676 N N . GLU A 1 86 ? -10.578 4.699 -4.695 1.00 95.06 86 GLU A N 1
ATOM 677 C CA . GLU A 1 86 ? -11.989 5.037 -4.935 1.00 95.06 86 GLU A CA 1
ATOM 678 C C . GLU A 1 86 ? -12.163 5.914 -6.192 1.00 95.06 86 GLU A C 1
ATOM 680 O O . GLU A 1 86 ? -13.275 6.049 -6.695 1.00 95.06 86 GLU A O 1
ATOM 685 N N . ILE A 1 87 ? -11.077 6.488 -6.726 1.00 95.94 87 ILE A N 1
ATOM 686 C CA . ILE A 1 87 ? -11.073 7.228 -7.992 1.00 95.94 87 ILE A CA 1
ATOM 687 C C . ILE A 1 87 ? -10.964 6.228 -9.153 1.00 95.94 87 ILE A C 1
ATOM 689 O O . ILE A 1 87 ? -9.949 5.540 -9.277 1.00 95.94 87 ILE A O 1
ATOM 693 N N . GLU A 1 88 ? -11.970 6.182 -10.033 1.00 94.31 88 GLU A N 1
ATOM 694 C CA . GLU A 1 88 ? -12.034 5.214 -11.145 1.00 94.31 88 GLU A CA 1
ATOM 695 C C . GLU A 1 88 ? -10.787 5.267 -12.041 1.00 94.31 88 GLU A C 1
ATOM 697 O O . GLU A 1 88 ? -10.135 4.242 -12.244 1.00 94.31 88 GLU A O 1
ATOM 702 N N . GLU A 1 89 ? -10.371 6.467 -12.463 1.00 94.19 89 GLU A N 1
ATOM 703 C CA . GLU A 1 89 ? -9.174 6.674 -13.293 1.00 94.19 89 GLU A CA 1
ATOM 704 C C . GLU A 1 89 ? -7.895 6.108 -12.655 1.00 94.19 89 GLU A C 1
ATOM 706 O O . GLU A 1 89 ? -7.022 5.594 -13.354 1.00 94.19 89 GLU A O 1
ATOM 711 N N . VAL A 1 90 ? -7.772 6.183 -11.325 1.00 95.12 90 VAL A N 1
ATOM 712 C CA . VAL A 1 90 ? -6.636 5.599 -10.600 1.00 95.12 90 VAL A CA 1
ATOM 713 C C . VAL A 1 90 ? -6.759 4.083 -10.595 1.00 95.12 90 VAL A C 1
ATOM 715 O O . VAL A 1 90 ? -5.777 3.395 -10.857 1.00 95.12 90 VAL A O 1
ATOM 718 N N . SER A 1 91 ? -7.947 3.557 -10.298 1.00 93.88 91 SER A N 1
ATOM 719 C CA . SER A 1 91 ? -8.163 2.115 -10.171 1.00 93.88 91 SER A CA 1
ATOM 720 C C . SER A 1 91 ? -7.861 1.340 -11.459 1.00 93.88 91 SER A C 1
ATOM 722 O O . SER A 1 91 ? -7.420 0.194 -11.389 1.00 93.88 91 SER A O 1
ATOM 724 N N . GLU A 1 92 ? -8.035 1.979 -12.619 1.00 91.69 92 GLU A N 1
ATOM 725 C CA . GLU A 1 92 ? -7.740 1.394 -13.929 1.00 91.69 92 GLU A CA 1
ATOM 726 C C . GLU A 1 92 ? -6.266 1.525 -14.339 1.00 91.69 92 GLU A C 1
ATOM 728 O O . GLU A 1 92 ? -5.741 0.650 -15.028 1.00 91.69 92 GLU A O 1
ATOM 733 N N . ASN A 1 93 ? -5.588 2.603 -13.926 1.00 90.88 93 ASN A N 1
ATOM 734 C CA . ASN A 1 93 ? -4.254 2.951 -14.431 1.00 90.88 93 ASN A CA 1
ATOM 735 C C . ASN A 1 93 ? -3.114 2.713 -13.432 1.00 90.88 93 ASN A C 1
ATOM 737 O O . ASN A 1 93 ? -1.945 2.734 -13.821 1.00 90.88 93 ASN A O 1
ATOM 741 N N . VAL A 1 94 ? -3.416 2.491 -12.151 1.00 93.94 94 VAL A N 1
ATOM 742 C CA . VAL A 1 94 ? -2.409 2.343 -11.095 1.00 93.94 94 VAL A CA 1
ATOM 743 C C . VAL A 1 94 ? -2.392 0.922 -10.556 1.00 93.94 94 VAL A C 1
ATOM 745 O O . VAL A 1 94 ? -3.370 0.414 -10.012 1.00 93.94 94 VAL A O 1
ATOM 748 N N . LEU A 1 95 ? -1.214 0.308 -10.625 1.00 93.69 95 LEU A N 1
ATOM 749 C CA . LEU A 1 95 ? -0.922 -0.964 -9.979 1.00 93.69 95 LEU A CA 1
ATOM 750 C C . LEU A 1 95 ? -0.154 -0.719 -8.680 1.00 93.69 95 LEU A C 1
ATOM 752 O O . LEU A 1 95 ? 0.776 0.086 -8.628 1.00 93.69 95 LEU A O 1
ATOM 756 N N . GLN A 1 96 ? -0.533 -1.434 -7.623 1.00 95.44 96 GLN A N 1
ATOM 757 C CA . GLN A 1 96 ? 0.140 -1.364 -6.329 1.00 95.44 96 GLN A CA 1
ATOM 758 C C . GLN A 1 96 ? 1.033 -2.584 -6.136 1.00 95.44 96 GLN A C 1
ATOM 760 O O . GLN A 1 96 ? 0.577 -3.713 -6.304 1.00 95.44 96 GLN A O 1
ATOM 765 N N . VAL A 1 97 ? 2.277 -2.356 -5.713 1.00 96.25 97 VAL A N 1
ATOM 766 C CA . VAL A 1 97 ? 3.203 -3.428 -5.335 1.00 96.25 97 VAL A CA 1
ATOM 767 C C . VAL A 1 97 ? 3.596 -3.275 -3.868 1.00 96.25 97 VAL A C 1
ATOM 769 O O . VAL A 1 97 ? 4.135 -2.249 -3.457 1.00 96.25 97 VAL A O 1
ATOM 772 N N . HIS A 1 98 ? 3.330 -4.309 -3.073 1.00 97.19 98 HIS A N 1
ATOM 773 C CA . HIS A 1 98 ? 3.562 -4.349 -1.631 1.00 97.19 98 HIS A CA 1
ATOM 774 C C . HIS A 1 98 ? 4.713 -5.295 -1.305 1.00 97.19 98 HIS A C 1
ATOM 776 O O . HIS A 1 98 ? 4.596 -6.508 -1.478 1.00 97.19 98 HIS A O 1
ATOM 782 N N . LEU A 1 99 ? 5.811 -4.748 -0.785 1.00 97.25 99 LEU A N 1
ATOM 783 C CA . LEU A 1 99 ? 6.971 -5.517 -0.331 1.00 97.25 99 LEU A CA 1
ATOM 784 C C . LEU A 1 99 ? 7.145 -5.400 1.186 1.00 97.25 99 LEU A C 1
ATOM 786 O O . LEU A 1 99 ? 6.821 -4.387 1.806 1.00 97.25 99 LEU A O 1
ATOM 790 N N . ASN A 1 100 ? 7.687 -6.450 1.789 1.00 97.19 100 ASN A N 1
ATOM 791 C CA . ASN A 1 100 ? 7.991 -6.563 3.204 1.00 97.19 100 ASN A CA 1
ATOM 792 C C . ASN A 1 100 ? 9.372 -7.203 3.381 1.00 97.19 100 ASN A C 1
ATOM 794 O O . ASN A 1 100 ? 9.573 -8.366 3.040 1.00 97.19 100 ASN A O 1
ATOM 798 N N . GLY A 1 101 ? 10.308 -6.478 3.999 1.00 97.00 101 GLY A N 1
ATOM 799 C CA . GLY A 1 101 ? 11.672 -6.970 4.228 1.00 97.00 101 GLY A CA 1
ATOM 800 C C . GLY A 1 101 ? 11.772 -8.227 5.105 1.00 97.00 101 GLY A C 1
ATOM 801 O O . GLY A 1 101 ? 12.810 -8.877 5.107 1.00 97.00 101 GLY A O 1
ATOM 802 N N . LEU A 1 102 ? 10.707 -8.607 5.826 1.00 97.06 102 LEU A N 1
ATOM 803 C CA . LEU A 1 102 ? 10.635 -9.894 6.533 1.00 97.06 102 LEU A CA 1
ATOM 804 C C . LEU A 1 102 ? 10.372 -11.080 5.591 1.00 97.06 102 LEU A C 1
ATOM 806 O O . LEU A 1 102 ? 10.693 -12.212 5.940 1.00 97.06 102 LEU A O 1
ATOM 810 N N . LEU A 1 103 ? 9.759 -10.831 4.431 1.00 97.06 103 LEU A N 1
ATOM 811 C CA . LEU A 1 103 ? 9.416 -11.840 3.427 1.00 97.06 103 LEU A CA 1
ATOM 812 C C . LEU A 1 103 ? 10.438 -11.835 2.283 1.00 97.06 103 LEU A C 1
ATOM 814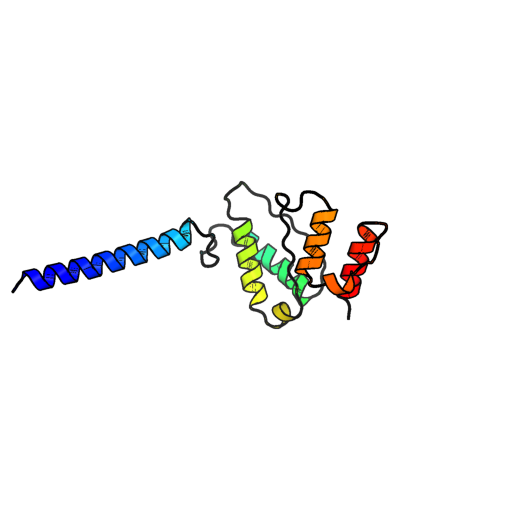 O O . LEU A 1 103 ? 11.023 -12.865 1.953 1.00 97.06 103 LEU A O 1
ATOM 818 N N . GLN A 1 104 ? 10.684 -10.666 1.690 1.00 97.19 104 GLN A N 1
ATOM 819 C CA . GLN A 1 104 ? 11.634 -10.489 0.596 1.00 97.19 104 GLN A CA 1
ATOM 820 C C . GLN A 1 104 ? 13.016 -10.121 1.152 1.00 97.19 104 GLN A C 1
ATOM 822 O O . GLN A 1 104 ? 13.405 -8.958 1.184 1.00 97.19 104 GLN A O 1
ATOM 827 N N . ILE A 1 105 ? 13.757 -11.137 1.602 1.00 96.69 105 ILE A N 1
ATOM 828 C CA . ILE A 1 105 ? 15.077 -10.988 2.249 1.00 96.69 105 ILE A CA 1
ATOM 829 C C . ILE A 1 105 ? 16.245 -10.750 1.276 1.00 96.69 105 ILE A C 1
ATOM 831 O O . ILE A 1 105 ? 17.376 -10.539 1.708 1.00 96.69 105 ILE A O 1
ATOM 835 N N . ASN A 1 106 ? 16.006 -10.842 -0.033 1.00 93.25 106 ASN A N 1
ATOM 836 C CA . ASN A 1 106 ? 16.995 -10.544 -1.065 1.00 93.25 106 ASN A CA 1
ATOM 837 C C . ASN A 1 106 ? 16.320 -9.977 -2.323 1.00 93.25 106 ASN A C 1
ATOM 839 O O . ASN A 1 106 ? 15.124 -10.189 -2.553 1.00 93.25 106 ASN A O 1
ATOM 843 N N . ASP A 1 107 ? 17.109 -9.316 -3.169 1.00 90.69 107 ASP A N 1
ATOM 844 C CA . ASP A 1 107 ? 16.606 -8.636 -4.369 1.00 90.69 107 ASP A CA 1
ATOM 845 C C . ASP A 1 107 ? 15.994 -9.600 -5.392 1.00 90.69 107 ASP A C 1
ATOM 847 O O . ASP A 1 107 ? 15.065 -9.243 -6.109 1.00 90.69 107 ASP A O 1
ATOM 851 N N . LYS A 1 108 ? 16.461 -10.856 -5.442 1.00 88.44 108 LYS A N 1
ATOM 852 C CA . LYS A 1 108 ? 15.915 -11.873 -6.356 1.00 88.44 108 LYS A CA 1
ATOM 853 C C . LYS A 1 108 ? 14.483 -12.260 -5.982 1.00 88.44 108 LYS A C 1
ATOM 855 O O . LYS A 1 108 ? 13.644 -12.410 -6.865 1.00 88.44 108 LYS A O 1
ATOM 860 N N . ILE A 1 109 ? 14.203 -12.438 -4.690 1.00 92.19 109 ILE A N 1
ATOM 861 C CA . ILE A 1 109 ? 12.860 -12.734 -4.176 1.00 92.19 109 ILE A CA 1
ATOM 862 C C . ILE A 1 109 ? 11.983 -11.485 -4.311 1.00 92.19 109 ILE A C 1
ATOM 864 O O . ILE A 1 109 ? 10.838 -11.608 -4.736 1.00 92.19 109 ILE A O 1
ATOM 868 N N . ALA A 1 110 ? 12.522 -10.295 -4.020 1.00 93.25 110 ALA A N 1
ATOM 869 C CA . ALA A 1 110 ? 11.809 -9.033 -4.211 1.00 93.25 110 ALA A CA 1
ATOM 870 C C . ALA A 1 110 ? 11.353 -8.853 -5.660 1.00 93.25 110 ALA A C 1
ATOM 872 O O . ALA A 1 110 ? 10.189 -8.560 -5.908 1.00 93.25 110 ALA A O 1
ATOM 873 N N . LEU A 1 111 ? 12.241 -9.109 -6.617 1.00 90.69 111 LEU A N 1
ATOM 874 C CA . LEU A 1 111 ? 11.937 -8.967 -8.032 1.00 90.69 111 LEU A CA 1
ATOM 875 C C . LEU A 1 111 ? 10.900 -9.978 -8.516 1.00 90.69 111 LEU A C 1
ATOM 877 O O . LEU A 1 111 ? 9.974 -9.598 -9.221 1.00 90.69 111 LEU A O 1
ATOM 881 N N . LYS A 1 112 ? 11.005 -11.242 -8.085 1.00 90.12 112 LYS A N 1
ATOM 882 C CA . LYS A 1 112 ? 9.968 -12.248 -8.357 1.00 90.12 112 LYS A CA 1
ATOM 883 C C . LYS A 1 112 ? 8.607 -11.812 -7.820 1.00 90.12 112 LYS A C 1
ATOM 885 O O . LYS A 1 112 ? 7.605 -11.974 -8.505 1.00 90.12 112 LYS A O 1
ATOM 890 N N . GLU A 1 113 ? 8.578 -11.234 -6.623 1.00 94.62 113 GLU A N 1
ATOM 891 C CA . GLU A 1 113 ? 7.340 -10.744 -6.021 1.00 94.62 113 GLU A CA 1
ATOM 892 C C . GLU A 1 113 ? 6.775 -9.519 -6.756 1.00 94.62 113 GLU A C 1
ATOM 894 O O . GLU A 1 113 ? 5.564 -9.444 -6.955 1.00 94.62 113 GLU A O 1
ATOM 899 N N . ILE A 1 114 ? 7.630 -8.599 -7.220 1.00 93.94 114 ILE A N 1
ATOM 900 C CA . ILE A 1 114 ? 7.227 -7.477 -8.082 1.00 93.94 114 ILE A CA 1
ATOM 901 C C . ILE A 1 114 ? 6.596 -8.015 -9.375 1.00 93.94 114 ILE A C 1
ATOM 903 O O . ILE A 1 114 ? 5.477 -7.633 -9.710 1.00 93.94 114 ILE A O 1
ATOM 907 N N . THR A 1 115 ? 7.261 -8.943 -10.071 1.00 92.06 115 THR A N 1
ATOM 908 C CA . THR A 1 115 ? 6.746 -9.557 -11.307 1.00 92.06 115 THR A CA 1
ATOM 909 C C . THR A 1 115 ? 5.396 -10.241 -11.088 1.00 92.06 115 THR A C 1
ATOM 911 O O . THR A 1 115 ? 4.487 -10.075 -11.905 1.00 92.06 115 THR A O 1
ATOM 914 N N . ARG A 1 116 ? 5.252 -10.971 -9.974 1.00 93.31 116 ARG A N 1
ATOM 915 C CA . ARG A 1 116 ? 4.012 -11.654 -9.589 1.00 93.31 116 ARG A CA 1
ATOM 916 C C . ARG A 1 116 ? 2.872 -10.665 -9.355 1.00 93.31 116 ARG A C 1
ATOM 918 O O . ARG A 1 116 ? 1.784 -10.860 -9.884 1.00 93.31 116 ARG A O 1
ATOM 925 N N . GLN A 1 117 ? 3.102 -9.600 -8.581 1.00 94.88 117 GLN A N 1
ATOM 926 C CA . GLN A 1 117 ? 2.065 -8.604 -8.275 1.00 94.88 117 GLN A CA 1
ATOM 927 C C . GLN A 1 117 ? 1.668 -7.752 -9.490 1.00 94.88 117 GLN A C 1
ATOM 929 O O . GLN A 1 117 ? 0.531 -7.297 -9.563 1.00 94.88 117 GLN A O 1
ATOM 934 N N . LEU A 1 118 ? 2.567 -7.582 -10.463 1.00 92.62 118 LEU A N 1
ATOM 935 C CA . LEU A 1 118 ? 2.280 -6.902 -11.730 1.00 92.62 118 LEU A CA 1
ATOM 936 C C . LEU A 1 118 ? 1.638 -7.815 -12.793 1.00 92.62 118 LEU A C 1
ATOM 938 O O . LEU A 1 118 ? 1.342 -7.343 -13.886 1.00 92.62 118 LEU A O 1
ATOM 942 N N . ASN A 1 119 ? 1.423 -9.105 -12.506 1.00 89.00 119 ASN A N 1
ATOM 943 C CA . ASN A 1 119 ? 0.932 -10.110 -13.463 1.00 89.00 119 ASN A CA 1
ATOM 944 C C . ASN A 1 119 ? 1.802 -10.242 -14.735 1.00 89.00 119 ASN A C 1
ATOM 946 O O . ASN A 1 119 ? 1.306 -10.582 -15.809 1.00 89.00 119 ASN A O 1
ATOM 950 N N . LEU A 1 120 ? 3.113 -10.002 -14.619 1.00 86.44 120 LEU A N 1
ATOM 951 C CA . LEU A 1 120 ? 4.063 -10.036 -15.741 1.00 86.44 120 LEU A CA 1
ATOM 952 C C . LEU A 1 120 ? 4.816 -11.371 -15.867 1.00 86.44 120 LEU A C 1
ATOM 954 O O . LEU A 1 120 ? 5.741 -11.486 -16.668 1.00 86.44 120 LEU A O 1
ATOM 958 N N . GLU A 1 121 ? 4.428 -12.405 -15.117 1.00 83.06 121 GLU A N 1
ATOM 959 C CA . GLU A 1 121 ? 5.114 -13.708 -15.111 1.00 83.06 121 GLU A CA 1
ATOM 960 C C . GLU A 1 121 ? 5.182 -14.341 -16.510 1.00 83.06 121 GLU A C 1
ATOM 962 O O . GLU A 1 121 ? 6.239 -14.811 -16.931 1.00 83.06 121 GLU A O 1
ATOM 967 N N . ASN A 1 122 ? 4.091 -14.251 -17.277 1.00 79.44 122 ASN A N 1
ATOM 968 C CA . ASN A 1 122 ? 4.024 -14.765 -18.649 1.00 79.44 122 ASN A CA 1
ATOM 969 C C . ASN A 1 122 ? 4.894 -13.963 -19.635 1.00 79.44 122 ASN A C 1
ATOM 971 O O . ASN A 1 122 ? 5.345 -14.503 -20.641 1.00 79.44 122 ASN A O 1
ATOM 975 N N . VAL A 1 123 ? 5.128 -12.675 -19.360 1.00 76.94 123 VAL A N 1
ATOM 976 C CA . VAL A 1 123 ? 5.932 -11.773 -20.208 1.00 76.94 123 VAL A CA 1
ATOM 977 C C . VAL A 1 123 ? 7.433 -11.986 -19.974 1.00 76.94 123 VAL A C 1
ATOM 979 O O . VAL A 1 123 ? 8.257 -11.834 -20.888 1.00 76.94 123 VAL A O 1
ATOM 982 N N . VAL A 1 124 ? 7.777 -12.352 -18.738 1.00 74.75 124 VAL A N 1
ATOM 983 C CA . VAL A 1 124 ? 9.132 -12.680 -18.295 1.00 74.75 124 VAL A CA 1
ATOM 984 C C . VAL A 1 124 ? 9.534 -14.086 -18.757 1.00 74.75 124 VAL A C 1
ATOM 986 O O . VAL A 1 124 ? 10.619 -14.225 -19.318 1.00 74.75 124 VAL A O 1
ATOM 989 N N . GLY A 1 125 ? 8.667 -15.098 -18.620 1.00 72.56 125 GLY A N 1
ATOM 990 C CA . GLY A 1 125 ? 8.909 -16.460 -19.122 1.00 72.56 125 GLY A CA 1
ATOM 991 C C . GLY A 1 125 ? 10.291 -17.019 -18.742 1.00 72.56 125 GLY A C 1
ATOM 992 O O . GLY A 1 125 ? 10.743 -16.854 -17.611 1.00 72.56 125 GLY A O 1
ATOM 993 N N . ASP A 1 126 ? 10.985 -17.622 -19.714 1.00 69.31 126 ASP A N 1
ATOM 994 C CA . ASP A 1 126 ? 12.342 -18.181 -19.558 1.00 69.31 126 ASP A CA 1
ATOM 995 C C . ASP A 1 126 ? 13.471 -17.157 -19.809 1.00 69.31 126 ASP A C 1
ATOM 997 O O . ASP A 1 126 ? 14.622 -17.528 -20.058 1.00 69.31 126 ASP A O 1
ATOM 1001 N N . LYS A 1 127 ? 13.176 -15.849 -19.790 1.00 73.94 127 LYS A N 1
ATOM 1002 C CA . LYS A 1 127 ? 14.199 -14.828 -20.057 1.00 73.94 127 LYS A CA 1
ATOM 1003 C C . LYS A 1 127 ? 15.232 -14.792 -18.935 1.00 73.94 127 LYS A C 1
ATOM 1005 O O . LYS A 1 127 ? 14.918 -14.568 -17.766 1.00 73.94 127 LYS A O 1
ATOM 1010 N N . VAL A 1 128 ? 16.495 -14.956 -19.319 1.00 71.44 128 VAL A N 1
ATOM 1011 C CA . VAL A 1 128 ? 17.642 -14.795 -18.426 1.00 71.44 128 VAL A CA 1
ATOM 1012 C C . VAL A 1 128 ? 18.115 -13.349 -18.511 1.00 71.44 128 VAL A C 1
ATOM 1014 O O . VAL A 1 128 ? 18.617 -12.916 -19.544 1.00 71.44 128 VAL A O 1
ATOM 1017 N N . PHE A 1 129 ? 17.959 -12.605 -17.420 1.00 76.88 129 PHE A N 1
ATOM 1018 C CA . PHE A 1 129 ? 18.497 -11.250 -17.290 1.00 76.88 129 PHE A CA 1
ATOM 1019 C C . PHE A 1 129 ? 19.879 -11.304 -16.643 1.00 76.88 129 PHE A C 1
ATOM 1021 O O . PHE A 1 129 ? 20.085 -12.067 -15.694 1.00 76.88 129 PHE A O 1
ATOM 1028 N N . GLY A 1 130 ? 20.821 -10.502 -17.144 1.00 75.44 130 GLY A N 1
ATOM 1029 C CA . GLY A 1 130 ? 22.178 -10.445 -16.607 1.00 75.44 130 GLY A CA 1
ATOM 1030 C C . GLY A 1 130 ? 22.221 -9.701 -15.276 1.00 75.44 130 GLY A C 1
ATOM 1031 O O . GLY A 1 130 ? 22.837 -10.169 -14.316 1.00 75.44 130 GLY A O 1
ATOM 1032 N N . SER A 1 131 ? 21.520 -8.566 -15.194 1.00 83.62 131 SER A N 1
ATOM 1033 C CA . SER A 1 131 ? 21.491 -7.704 -14.009 1.00 83.62 131 SER A CA 1
ATOM 1034 C C . SER A 1 131 ? 20.078 -7.438 -13.470 1.00 83.62 131 SER A C 1
ATOM 1036 O O . SER A 1 131 ? 19.069 -7.583 -14.161 1.00 83.62 131 SER A O 1
ATOM 1038 N N . PHE A 1 132 ? 19.997 -7.021 -12.199 1.00 81.62 132 PHE A N 1
ATOM 1039 C CA . PHE A 1 132 ? 18.735 -6.595 -11.576 1.00 81.62 132 PHE A CA 1
ATOM 1040 C C . PHE A 1 132 ? 18.122 -5.390 -12.305 1.00 81.62 132 PHE A C 1
ATOM 1042 O O . PHE A 1 132 ? 16.916 -5.356 -12.540 1.00 81.62 132 PHE A O 1
ATOM 1049 N N . ALA A 1 133 ? 18.961 -4.425 -12.694 1.00 85.81 133 ALA A N 1
ATOM 1050 C CA . ALA A 1 133 ? 18.531 -3.211 -13.379 1.00 85.81 133 ALA A CA 1
ATOM 1051 C C . ALA A 1 133 ? 17.910 -3.508 -14.753 1.00 85.81 133 ALA A C 1
ATOM 1053 O O . ALA A 1 133 ? 16.893 -2.909 -15.096 1.00 85.81 133 ALA A O 1
ATOM 1054 N N . GLU A 1 134 ? 18.473 -4.454 -15.512 1.00 85.75 134 GLU A N 1
ATOM 1055 C CA . GLU A 1 134 ? 17.904 -4.905 -16.791 1.00 85.75 134 GLU A CA 1
ATOM 1056 C C . GLU A 1 134 ? 16.512 -5.504 -16.612 1.00 85.75 134 GLU A C 1
ATOM 1058 O O . GLU A 1 134 ? 15.592 -5.152 -17.342 1.00 85.75 134 GLU A O 1
ATOM 1063 N N . ASN A 1 135 ? 16.342 -6.378 -15.620 1.00 84.94 135 ASN A N 1
ATOM 1064 C CA . ASN A 1 135 ? 15.063 -7.032 -15.378 1.00 84.94 135 ASN A CA 1
ATOM 1065 C C . ASN A 1 135 ? 13.999 -6.022 -14.911 1.00 84.94 135 ASN A C 1
ATOM 1067 O O . ASN A 1 135 ? 12.892 -6.007 -15.438 1.00 84.94 135 ASN A O 1
ATOM 1071 N N . LEU A 1 136 ? 14.345 -5.098 -14.006 1.00 85.75 136 LEU A N 1
ATOM 1072 C CA . LEU A 1 136 ? 13.422 -4.031 -13.610 1.00 85.75 136 LEU A CA 1
ATOM 1073 C C . LEU A 1 136 ? 13.068 -3.109 -14.788 1.00 85.75 136 LEU A C 1
ATOM 1075 O O . LEU A 1 136 ? 11.903 -2.761 -14.957 1.00 85.75 136 LEU A O 1
ATOM 1079 N N . SER A 1 137 ? 14.046 -2.742 -15.620 1.00 88.25 137 SER A N 1
ATOM 1080 C CA . SER A 1 137 ? 13.801 -1.914 -16.810 1.00 88.25 137 SER A CA 1
ATOM 1081 C C . SER A 1 137 ? 12.869 -2.620 -17.793 1.00 88.25 137 SER A C 1
ATOM 1083 O O . SER A 1 137 ? 11.922 -2.006 -18.275 1.00 88.25 137 SER A O 1
ATOM 1085 N N . PHE A 1 138 ? 13.083 -3.918 -18.019 1.00 87.81 138 PHE A N 1
ATOM 1086 C CA . PHE A 1 138 ? 12.223 -4.752 -18.853 1.00 87.81 138 PHE A CA 1
ATOM 1087 C C . PHE A 1 138 ? 10.790 -4.840 -18.304 1.00 87.81 138 PHE A C 1
ATOM 1089 O O . PHE A 1 138 ? 9.829 -4.710 -19.060 1.00 87.81 138 PHE A O 1
ATOM 1096 N N . LEU A 1 139 ? 10.629 -5.016 -16.988 1.00 87.44 139 LEU A N 1
ATOM 1097 C CA . LEU A 1 139 ? 9.311 -5.022 -16.346 1.00 87.44 139 LEU A CA 1
ATOM 1098 C C . LEU A 1 139 ? 8.585 -3.685 -16.529 1.00 87.44 139 LEU A C 1
ATOM 1100 O O . LEU A 1 139 ? 7.400 -3.673 -16.842 1.00 87.44 139 LEU A O 1
ATOM 1104 N N . LEU A 1 140 ? 9.289 -2.563 -16.360 1.00 88.25 140 LEU A N 1
ATOM 1105 C CA . LEU A 1 140 ? 8.715 -1.231 -16.561 1.00 88.25 140 LEU A CA 1
ATOM 1106 C C . LEU A 1 140 ? 8.369 -0.966 -18.029 1.00 88.25 140 LEU A C 1
ATOM 1108 O O . LEU A 1 140 ? 7.383 -0.294 -18.313 1.00 88.25 140 LEU A O 1
ATOM 1112 N N . GLU A 1 141 ? 9.161 -1.487 -18.962 1.00 89.00 141 GLU A N 1
ATOM 1113 C CA . GLU A 1 141 ? 8.882 -1.395 -20.394 1.00 89.00 141 GLU A CA 1
ATOM 1114 C C . GLU A 1 141 ? 7.635 -2.195 -20.779 1.00 89.00 141 GLU A C 1
ATOM 1116 O O . GLU A 1 141 ? 6.811 -1.691 -21.531 1.00 89.00 141 GLU A O 1
ATOM 1121 N N . ALA A 1 142 ? 7.419 -3.369 -20.180 1.00 87.44 142 ALA A N 1
ATOM 1122 C CA . ALA A 1 142 ? 6.202 -4.157 -20.385 1.00 87.44 142 ALA A CA 1
ATOM 1123 C C . ALA A 1 142 ? 4.914 -3.456 -19.905 1.00 87.44 142 ALA A C 1
ATOM 1125 O O . ALA A 1 142 ? 3.820 -3.845 -20.312 1.00 87.44 142 ALA A O 1
ATOM 1126 N N . LEU A 1 143 ? 5.031 -2.438 -19.044 1.00 86.50 143 LEU A N 1
ATOM 1127 C CA . LEU A 1 143 ? 3.908 -1.613 -18.584 1.00 86.50 143 LEU A CA 1
ATOM 1128 C C . LEU A 1 143 ? 3.649 -0.394 -19.479 1.00 86.50 143 LEU A C 1
ATOM 1130 O O . LEU A 1 143 ? 2.585 0.220 -19.378 1.00 86.50 143 LEU A O 1
ATOM 1134 N N . LYS A 1 144 ? 4.597 -0.022 -20.345 1.00 83.94 144 LYS A N 1
ATOM 1135 C CA . LYS A 1 144 ? 4.396 1.046 -21.326 1.00 83.94 144 LYS A CA 1
ATOM 1136 C C . LYS A 1 144 ? 3.587 0.471 -22.491 1.00 83.94 144 LYS A C 1
ATOM 1138 O O . LYS A 1 144 ? 4.036 -0.465 -23.145 1.00 83.94 144 LYS A O 1
ATOM 1143 N N . LYS A 1 145 ? 2.386 1.007 -22.718 1.00 58.56 145 LYS A N 1
ATOM 1144 C CA . LYS A 1 145 ? 1.660 0.802 -23.980 1.00 58.56 145 LYS A CA 1
ATOM 1145 C C . LYS A 1 145 ? 2.384 1.491 -25.131 1.00 58.56 145 LYS A C 1
ATOM 1147 O O . LYS A 1 145 ? 2.906 2.605 -24.898 1.00 58.56 145 LYS A O 1
#

Radius of gyration: 22.97 Å; chains: 1; bounding box: 69×35×58 Å

Foldseek 3Di:
DPVVVVVVVVVVVVVVVVVVVVVVCCVPVPLDLPDDDPPCVVVLVVLLVVVCCCQPVVDDDDDDDDDDPPPCSVSSNVNSVVVQCVDVSSVVQPFDQDDDCVQCVDLVSVLVSVCVSLVCCVVCDPDDDPDSVRSVVSSVVVSPD